Protein AF-A0A7R6Z615-F1 (afdb_monomer_lite)

Foldseek 3Di:
DDDPDPPVPVPDDDDDDDDDPVVVVVLCVVCVVVVADSQLVVLVVVQVVLVVVVHHSDGHNHHDPPDPVVVVVVVVPD

Secondary structure (DSSP, 8-state):
------TTSTT---------HHHHHHHHHHHHHTT--HHHHHHHHHHHHHHHTT----S--SPPPS-HHHHHHHHS--

Structure (mmCIF, N/CA/C/O backbone):
data_AF-A0A7R6Z615-F1
#
_entry.id   AF-A0A7R6Z615-F1
#
loop_
_atom_site.group_PDB
_atom_site.id
_atom_site.type_symbol
_atom_site.label_atom_id
_atom_site.label_alt_id
_atom_site.label_comp_id
_atom_site.label_asym_id
_atom_site.label_entity_id
_atom_site.label_seq_id
_atom_site.pdbx_PDB_ins_code
_atom_site.Cartn_x
_atom_site.Cartn_y
_atom_site.Cartn_z
_atom_site.occupancy
_atom_site.B_iso_or_equiv
_atom_site.auth_seq_id
_atom_site.auth_comp_id
_atom_site.auth_asym_id
_atom_site.auth_atom_id
_atom_site.pdbx_PDB_model_num
ATOM 1 N N . MET A 1 1 ? 20.619 26.405 8.957 1.00 37.81 1 MET A N 1
ATOM 2 C CA . MET A 1 1 ? 19.383 25.759 9.454 1.00 37.81 1 MET A CA 1
ATOM 3 C C . MET A 1 1 ? 19.104 24.524 8.603 1.00 37.81 1 MET A C 1
ATOM 5 O O . MET A 1 1 ? 18.596 24.661 7.501 1.00 37.81 1 MET A O 1
ATOM 9 N N . ALA A 1 2 ? 19.514 23.333 9.046 1.00 46.50 2 ALA A N 1
ATOM 10 C CA . ALA A 1 2 ? 19.234 22.092 8.320 1.00 46.50 2 ALA A CA 1
ATOM 11 C C . ALA A 1 2 ? 17.911 21.509 8.830 1.00 46.50 2 ALA A C 1
ATOM 13 O O . ALA A 1 2 ? 17.804 21.133 9.996 1.00 46.50 2 ALA A O 1
ATOM 14 N N . ALA A 1 3 ? 16.892 21.471 7.972 1.00 52.53 3 ALA A N 1
ATOM 15 C CA . ALA A 1 3 ? 15.629 20.817 8.279 1.00 52.53 3 ALA A CA 1
ATOM 16 C C . ALA A 1 3 ? 15.882 19.313 8.469 1.00 52.53 3 ALA A C 1
ATOM 18 O O . ALA A 1 3 ? 16.177 18.594 7.514 1.00 52.53 3 ALA A O 1
ATOM 19 N N . ASN A 1 4 ? 15.797 18.852 9.716 1.00 55.00 4 ASN A N 1
ATOM 20 C CA . ASN A 1 4 ? 15.929 17.453 10.101 1.00 55.00 4 ASN A CA 1
ATOM 21 C C . ASN A 1 4 ? 14.775 16.653 9.468 1.00 55.00 4 ASN A C 1
ATOM 23 O O . ASN A 1 4 ? 13.668 16.600 10.010 1.00 55.00 4 ASN A O 1
ATOM 27 N N . LYS A 1 5 ? 14.985 16.095 8.267 1.00 56.81 5 LYS A N 1
ATOM 28 C CA . LYS A 1 5 ? 14.005 15.196 7.644 1.00 56.81 5 LYS A CA 1
ATOM 29 C C . LYS A 1 5 ? 13.781 14.025 8.605 1.00 56.81 5 LYS A C 1
ATOM 31 O O . LYS A 1 5 ? 14.764 13.413 9.020 1.00 56.81 5 LYS A O 1
ATOM 36 N N . PRO A 1 6 ? 12.524 13.666 8.925 1.00 58.75 6 PRO A N 1
ATOM 37 C CA . PRO A 1 6 ? 12.255 12.508 9.760 1.00 58.75 6 PRO A CA 1
ATOM 38 C C . PRO A 1 6 ? 12.989 11.281 9.197 1.00 58.75 6 PRO A C 1
ATOM 40 O O . PRO A 1 6 ? 12.904 11.048 7.985 1.00 58.75 6 PRO A O 1
ATOM 43 N N . PRO A 1 7 ? 13.656 10.466 10.033 1.00 60.88 7 PRO A N 1
ATOM 44 C CA . PRO A 1 7 ? 14.413 9.291 9.584 1.00 60.88 7 PRO A CA 1
ATOM 45 C C . PRO A 1 7 ? 13.539 8.269 8.840 1.00 60.88 7 PRO A C 1
ATOM 47 O O . PRO A 1 7 ? 14.032 7.417 8.112 1.00 60.88 7 PRO A O 1
ATOM 50 N N . SER A 1 8 ? 12.213 8.378 8.953 1.00 60.41 8 SER A N 1
ATOM 51 C CA . SER A 1 8 ? 11.258 7.592 8.175 1.00 60.41 8 SER A CA 1
ATOM 52 C C . SER A 1 8 ? 11.208 7.942 6.679 1.00 60.41 8 SER A C 1
ATOM 54 O O . SER A 1 8 ? 10.598 7.185 5.922 1.00 60.41 8 SER A O 1
ATOM 56 N N . ARG A 1 9 ? 11.819 9.056 6.244 1.00 57.69 9 ARG A N 1
ATOM 57 C CA . ARG A 1 9 ? 11.811 9.554 4.854 1.00 57.69 9 ARG A CA 1
ATOM 58 C C . ARG A 1 9 ? 13.203 9.653 4.217 1.00 57.69 9 ARG A C 1
ATOM 60 O O . ARG A 1 9 ? 13.289 10.000 3.039 1.00 57.69 9 ARG A O 1
ATOM 67 N N . SER A 1 10 ? 14.286 9.379 4.947 1.00 60.66 10 SER A N 1
ATOM 68 C CA . SER A 1 10 ? 15.621 9.304 4.343 1.00 60.66 10 SER A CA 1
ATOM 69 C C . SER A 1 10 ? 15.683 8.097 3.397 1.00 60.66 10 SER A C 1
ATOM 71 O O . SER A 1 10 ? 15.271 6.994 3.745 1.00 60.66 10 SER A O 1
ATOM 73 N N . GLY A 1 11 ? 16.108 8.327 2.151 1.00 70.94 11 GLY A N 1
ATOM 74 C CA . GLY A 1 11 ? 16.236 7.276 1.132 1.00 70.94 11 GLY A CA 1
ATOM 75 C C . GLY A 1 11 ? 14.924 6.709 0.566 1.00 70.94 11 GLY A C 1
ATOM 76 O O . GLY A 1 11 ? 14.976 5.771 -0.220 1.00 70.94 11 GLY A O 1
ATOM 77 N N . ARG A 1 12 ? 13.748 7.253 0.922 1.00 73.62 12 ARG A N 1
ATOM 78 C CA . ARG A 1 12 ? 12.444 6.767 0.427 1.00 73.62 12 ARG A CA 1
ATOM 79 C C . ARG A 1 12 ? 11.772 7.800 -0.473 1.00 73.62 12 ARG A C 1
ATOM 81 O O . ARG A 1 12 ? 11.725 8.985 -0.145 1.00 73.62 12 ARG A O 1
ATOM 88 N N . ARG A 1 13 ? 11.226 7.343 -1.600 1.00 79.38 13 ARG A N 1
ATOM 89 C CA . ARG A 1 13 ? 10.455 8.148 -2.561 1.00 79.38 13 ARG A CA 1
ATOM 90 C C . ARG A 1 13 ? 9.012 7.649 -2.585 1.00 79.38 13 ARG A C 1
ATOM 92 O O . ARG A 1 13 ? 8.769 6.461 -2.402 1.00 79.38 13 ARG A O 1
ATOM 99 N N . GLN A 1 14 ? 8.063 8.561 -2.779 1.00 84.25 14 GLN A N 1
ATOM 100 C CA . GLN A 1 14 ? 6.654 8.208 -2.925 1.00 84.25 14 GLN A CA 1
ATOM 101 C C . GLN A 1 14 ? 6.373 7.753 -4.359 1.00 84.25 14 GLN A C 1
ATOM 103 O O . GLN A 1 14 ? 6.844 8.380 -5.306 1.00 84.25 14 GLN A O 1
ATOM 108 N N . ILE A 1 15 ? 5.578 6.692 -4.489 1.00 84.81 15 ILE A N 1
ATOM 109 C CA . ILE A 1 15 ? 4.932 6.269 -5.735 1.00 84.81 15 ILE A CA 1
ATOM 110 C C . ILE A 1 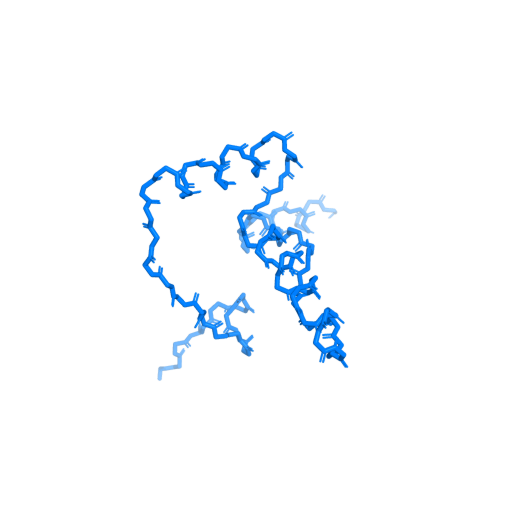15 ? 3.444 6.603 -5.572 1.00 84.81 15 ILE A C 1
ATOM 112 O O . ILE A 1 15 ? 2.840 6.219 -4.569 1.00 84.81 15 ILE A O 1
ATOM 116 N N . SER A 1 16 ? 2.865 7.369 -6.497 1.00 85.94 16 SER A N 1
ATOM 117 C CA . SER A 1 16 ? 1.462 7.805 -6.453 1.00 85.94 16 SER A CA 1
ATOM 118 C C . SER A 1 16 ? 0.725 7.410 -7.727 1.00 85.94 16 SER A C 1
ATOM 120 O O . SER A 1 16 ? 1.289 7.512 -8.812 1.00 85.94 16 SER A O 1
ATOM 122 N N . GLY A 1 17 ? -0.542 7.023 -7.589 1.00 88.81 17 GLY A N 1
ATOM 123 C CA . GLY A 1 17 ? -1.457 6.759 -8.698 1.00 88.81 17 GLY A CA 1
ATOM 124 C C . GLY A 1 17 ? -2.877 7.188 -8.336 1.00 88.81 17 GLY A C 1
ATOM 125 O O . GLY A 1 17 ? -3.215 7.274 -7.151 1.00 88.81 17 GLY A O 1
ATOM 126 N N . HIS A 1 18 ? -3.689 7.478 -9.351 1.00 93.62 18 HIS A N 1
ATOM 127 C CA . HIS A 1 18 ? -5.113 7.759 -9.189 1.00 93.62 18 HIS A CA 1
ATOM 128 C C . HIS A 1 18 ? -5.900 6.454 -9.303 1.00 93.62 18 HIS A C 1
ATOM 130 O O . HIS A 1 18 ? -5.730 5.710 -10.265 1.00 93.62 18 HIS A O 1
ATOM 136 N N . PHE A 1 19 ? -6.743 6.186 -8.310 1.00 94.69 19 PHE A N 1
ATOM 137 C CA . PHE A 1 19 ? -7.586 4.997 -8.235 1.00 94.69 19 PHE A CA 1
ATOM 138 C C . PHE A 1 19 ? -8.986 5.394 -7.787 1.00 94.69 19 PHE A C 1
ATOM 140 O O . PHE A 1 19 ? -9.156 6.414 -7.111 1.00 94.69 19 PHE A O 1
ATOM 147 N N . ASP A 1 20 ? -9.962 4.548 -8.099 1.00 97.94 20 ASP A N 1
ATOM 148 C CA . ASP A 1 20 ? -11.323 4.725 -7.616 1.00 97.94 20 ASP A CA 1
ATOM 149 C C . ASP A 1 20 ? -11.385 4.704 -6.089 1.00 97.94 20 ASP A C 1
ATOM 151 O O . ASP A 1 20 ? -10.641 3.999 -5.396 1.00 97.94 20 ASP A O 1
ATOM 155 N N . THR A 1 21 ? -12.344 5.456 -5.555 1.00 96.69 21 THR A N 1
ATOM 156 C CA . THR A 1 21 ? -12.562 5.565 -4.109 1.00 96.69 21 THR A CA 1
ATOM 157 C C . THR A 1 21 ? -12.785 4.194 -3.462 1.00 96.69 21 THR A C 1
ATOM 159 O O . THR A 1 21 ? -12.286 3.942 -2.363 1.00 96.69 21 THR A O 1
ATOM 162 N N . GLU A 1 22 ? -13.477 3.285 -4.151 1.00 97.69 22 GLU A N 1
ATOM 163 C CA . GLU A 1 22 ? -13.761 1.936 -3.651 1.00 97.69 22 GLU A CA 1
ATOM 164 C C . GLU A 1 22 ? -12.493 1.083 -3.506 1.00 97.69 22 GLU A C 1
ATOM 166 O O . GLU A 1 22 ? -12.350 0.368 -2.514 1.00 97.69 22 GLU A O 1
ATOM 171 N N . VAL A 1 23 ? -11.508 1.242 -4.399 1.00 96.88 23 VAL A N 1
ATOM 172 C CA . VAL A 1 23 ? -10.202 0.567 -4.289 1.00 96.88 23 VAL A CA 1
ATOM 173 C C . VAL A 1 23 ? -9.470 1.032 -3.030 1.00 96.88 23 VAL A C 1
ATOM 175 O O . VAL A 1 23 ? -8.964 0.223 -2.249 1.00 96.88 23 VAL A O 1
ATOM 178 N N . VAL A 1 24 ? -9.457 2.345 -2.784 1.00 95.94 24 VAL A N 1
ATOM 179 C CA . VAL A 1 24 ? -8.809 2.922 -1.598 1.00 95.94 24 VAL A CA 1
ATOM 180 C C . VAL A 1 24 ? -9.491 2.449 -0.311 1.00 95.94 24 VAL A C 1
ATOM 182 O O . VAL A 1 24 ? -8.807 2.137 0.669 1.00 95.94 24 VAL A O 1
ATOM 185 N N . LYS A 1 25 ? -10.827 2.376 -0.293 1.00 97.56 25 LYS A N 1
ATOM 186 C CA . LYS A 1 25 ? -11.590 1.852 0.851 1.00 97.56 25 LYS A CA 1
ATOM 187 C C . LYS A 1 25 ? -11.286 0.377 1.102 1.00 97.56 25 LYS A C 1
ATOM 189 O O . LYS A 1 25 ? -11.018 0.017 2.248 1.00 97.56 25 LYS A O 1
ATOM 194 N N . ALA A 1 26 ? -11.269 -0.448 0.056 1.00 97.50 26 ALA A N 1
ATOM 195 C CA . ALA A 1 26 ? -10.959 -1.869 0.162 1.00 97.50 26 ALA A CA 1
ATOM 196 C C . ALA A 1 26 ? -9.555 -2.104 0.744 1.00 97.50 26 ALA A C 1
ATOM 198 O O . ALA A 1 26 ? -9.409 -2.874 1.691 1.00 97.50 26 ALA A O 1
ATOM 199 N N . LEU A 1 27 ? -8.539 -1.371 0.270 1.00 96.25 27 LEU A N 1
ATOM 200 C CA . LEU A 1 27 ? -7.175 -1.460 0.808 1.00 96.25 27 LEU A CA 1
ATOM 201 C C . LEU A 1 27 ? -7.102 -1.075 2.290 1.00 96.25 27 LEU A C 1
ATOM 203 O O . LEU A 1 27 ? -6.430 -1.743 3.075 1.00 96.25 27 LEU A O 1
ATOM 207 N N . LYS A 1 28 ? -7.794 -0.002 2.693 1.00 95.38 28 LYS A N 1
ATOM 208 C CA . LYS A 1 28 ? -7.843 0.424 4.101 1.00 95.38 28 LYS A CA 1
ATOM 209 C C . LYS A 1 28 ? -8.532 -0.614 4.983 1.00 95.38 28 LYS A C 1
ATOM 211 O O . LYS A 1 28 ? -8.028 -0.905 6.06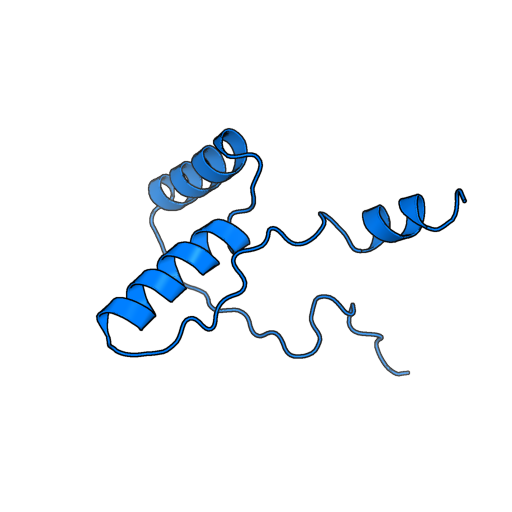5 1.00 95.38 28 LYS A O 1
ATOM 216 N N . ARG A 1 29 ? -9.653 -1.174 4.521 1.00 97.50 29 ARG A N 1
ATOM 217 C CA . ARG A 1 29 ? -10.387 -2.229 5.225 1.00 97.50 29 ARG A CA 1
ATOM 218 C C . ARG A 1 29 ? -9.526 -3.479 5.395 1.00 97.50 29 ARG A C 1
ATOM 220 O O . ARG A 1 29 ? -9.375 -3.949 6.515 1.00 97.50 29 ARG A O 1
ATOM 227 N N . LEU A 1 30 ? -8.886 -3.942 4.323 1.00 96.62 30 LEU A N 1
ATOM 228 C CA . LEU A 1 30 ? -8.003 -5.107 4.363 1.00 96.62 30 LEU A CA 1
ATOM 229 C C . LEU A 1 30 ? -6.814 -4.894 5.312 1.00 96.62 30 LEU A C 1
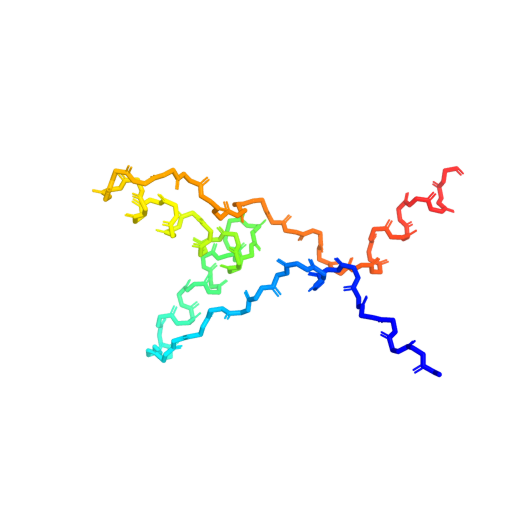ATOM 231 O O . LEU A 1 30 ? -6.427 -5.802 6.042 1.00 96.62 30 LEU A O 1
ATOM 235 N N . ALA A 1 31 ? -6.247 -3.684 5.339 1.00 93.62 31 ALA A N 1
ATOM 236 C CA . ALA A 1 31 ? -5.170 -3.351 6.266 1.00 93.62 31 ALA A CA 1
ATOM 237 C C . ALA A 1 31 ? -5.632 -3.392 7.729 1.00 93.62 31 ALA A C 1
ATOM 239 O O . ALA A 1 31 ? -4.855 -3.800 8.586 1.00 93.62 31 ALA A O 1
ATOM 240 N N . LEU A 1 32 ? -6.873 -2.985 8.015 1.00 93.50 32 LEU A N 1
ATOM 241 C CA . LEU A 1 32 ? -7.453 -3.083 9.353 1.00 93.50 32 LEU A CA 1
ATOM 242 C C . LEU A 1 32 ? -7.700 -4.544 9.748 1.00 93.50 32 LEU A C 1
ATOM 244 O O . LEU A 1 32 ? -7.293 -4.953 10.828 1.00 93.50 32 LEU A O 1
ATOM 248 N N . GLU A 1 33 ? -8.314 -5.328 8.860 1.00 95.06 33 GLU A N 1
ATOM 249 C CA . GLU A 1 33 ? -8.625 -6.746 9.090 1.00 95.06 33 GLU A CA 1
ATOM 250 C C . GLU A 1 33 ? -7.363 -7.594 9.327 1.00 95.06 33 GLU A C 1
ATOM 252 O O . GLU A 1 33 ? -7.394 -8.531 10.118 1.00 95.06 33 GLU 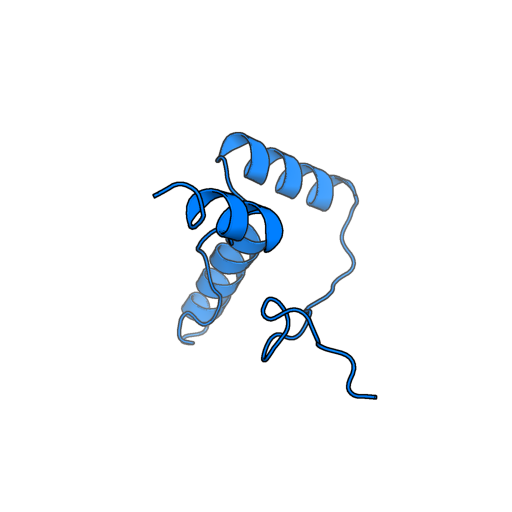A O 1
ATOM 257 N N . ARG A 1 34 ? -6.238 -7.247 8.684 1.00 90.88 34 ARG A N 1
ATOM 258 C CA . ARG A 1 34 ? -4.947 -7.950 8.820 1.00 90.88 34 ARG A CA 1
ATOM 259 C C . ARG A 1 34 ? -3.998 -7.356 9.874 1.00 90.88 34 ARG A C 1
ATOM 261 O O . ARG A 1 34 ? -2.825 -7.715 9.873 1.00 90.88 34 ARG A O 1
ATOM 268 N N . ASP A 1 35 ? -4.459 -6.410 10.697 1.00 88.00 35 ASP A N 1
ATOM 269 C CA . ASP A 1 35 ? -3.624 -5.598 11.607 1.00 8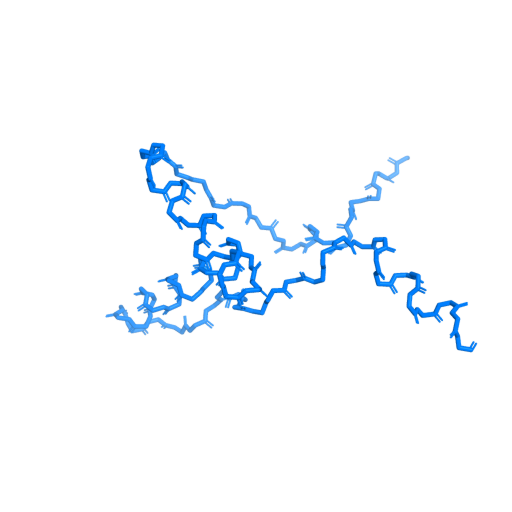8.00 35 ASP A CA 1
ATOM 270 C C . ASP A 1 35 ? -2.304 -5.114 10.964 1.00 88.00 35 ASP A C 1
ATOM 272 O O . ASP A 1 35 ? -1.197 -5.251 11.483 1.00 88.00 35 ASP A O 1
ATOM 276 N N . SER A 1 36 ? -2.424 -4.558 9.760 1.00 90.38 36 SER A N 1
ATOM 277 C CA . SER A 1 36 ? -1.305 -4.161 8.911 1.00 90.38 36 SER A CA 1
ATOM 278 C C . SER A 1 36 ? -1.402 -2.674 8.539 1.00 90.38 36 SER A C 1
ATOM 280 O O . SER A 1 36 ? -2.018 -1.848 9.226 1.00 90.38 36 SER A O 1
ATOM 282 N N . THR A 1 37 ? -0.724 -2.280 7.465 1.00 91.38 37 THR A N 1
ATOM 283 C CA . THR A 1 37 ? -0.787 -0.936 6.887 1.00 91.38 37 THR A CA 1
ATOM 284 C C . THR A 1 37 ? -0.979 -1.035 5.381 1.00 91.38 37 THR A C 1
ATOM 286 O O . THR A 1 37 ? -0.494 -1.971 4.752 1.00 91.38 37 THR A O 1
ATOM 289 N N . VAL A 1 38 ? -1.615 -0.028 4.776 1.00 92.19 38 VAL A N 1
ATOM 290 C CA . VAL A 1 38 ? -1.729 0.053 3.308 1.00 92.19 38 VAL A CA 1
ATOM 291 C C . VAL A 1 38 ? -0.346 0.016 2.645 1.00 92.19 38 VAL A C 1
ATOM 293 O O . VAL A 1 38 ? -0.193 -0.594 1.597 1.00 92.19 38 VAL A O 1
ATOM 296 N N . GLN A 1 39 ? 0.683 0.597 3.273 1.00 90.19 39 GLN A N 1
ATOM 297 C CA . GLN A 1 39 ? 2.054 0.538 2.760 1.00 90.19 39 GLN A CA 1
ATOM 298 C C . GLN A 1 39 ? 2.607 -0.894 2.712 1.00 90.19 39 GLN A C 1
ATOM 300 O O . GLN A 1 39 ? 3.252 -1.248 1.733 1.00 90.19 39 GLN A O 1
ATOM 305 N N . ALA A 1 40 ? 2.349 -1.705 3.740 1.00 91.75 40 ALA A N 1
ATOM 306 C CA . ALA A 1 40 ? 2.761 -3.107 3.772 1.00 91.75 40 ALA A CA 1
ATOM 307 C C . ALA A 1 40 ? 2.040 -3.933 2.694 1.00 91.75 40 ALA A C 1
ATOM 309 O O . ALA A 1 40 ? 2.694 -4.662 1.955 1.00 91.75 40 ALA A O 1
ATOM 310 N N . LEU A 1 41 ? 0.725 -3.735 2.535 1.00 94.25 41 LEU A N 1
ATOM 311 C CA . LEU A 1 41 ? -0.065 -4.390 1.483 1.00 94.25 41 LEU A CA 1
ATOM 312 C C . LEU A 1 41 ? 0.398 -4.001 0.074 1.00 94.25 41 LEU A C 1
ATOM 314 O O . LEU A 1 41 ? 0.508 -4.846 -0.807 1.00 94.25 41 LEU A O 1
ATOM 318 N N . LEU A 1 42 ? 0.697 -2.718 -0.147 1.00 94.19 42 LEU A N 1
ATOM 319 C CA . LEU A 1 42 ? 1.283 -2.270 -1.409 1.00 94.19 42 LEU A CA 1
ATOM 320 C C . LEU A 1 42 ? 2.678 -2.866 -1.613 1.00 94.19 42 LEU A C 1
ATOM 322 O O . LEU A 1 42 ? 3.027 -3.189 -2.741 1.00 94.19 42 LEU A O 1
ATOM 326 N N . GLY A 1 43 ? 3.462 -3.039 -0.546 1.00 93.94 43 GLY A N 1
ATOM 327 C CA . GLY A 1 43 ? 4.754 -3.717 -0.609 1.00 93.94 43 GLY A CA 1
ATOM 328 C C . GLY A 1 43 ? 4.632 -5.156 -1.109 1.00 93.94 43 GLY A C 1
ATOM 329 O O . GLY A 1 43 ? 5.352 -5.535 -2.029 1.00 93.94 43 GLY A O 1
ATOM 330 N N . GLU A 1 44 ? 3.675 -5.912 -0.569 1.00 94.75 44 GLU A N 1
ATOM 331 C CA . GLU A 1 44 ? 3.349 -7.278 -1.006 1.00 94.75 44 GLU A CA 1
ATOM 332 C C . GLU A 1 44 ? 2.940 -7.291 -2.487 1.00 94.75 44 GLU A C 1
ATOM 334 O O . GLU A 1 44 ? 3.581 -7.950 -3.305 1.00 94.75 44 GLU A O 1
ATOM 339 N N . ALA A 1 45 ? 1.956 -6.468 -2.866 1.00 95.44 45 ALA A N 1
ATOM 340 C CA . ALA A 1 45 ? 1.450 -6.406 -4.238 1.00 95.44 45 ALA A CA 1
ATOM 341 C C . ALA A 1 45 ? 2.520 -5.988 -5.265 1.00 95.44 45 ALA A C 1
ATOM 343 O O . ALA A 1 45 ? 2.588 -6.546 -6.361 1.00 95.44 45 ALA A O 1
ATOM 344 N N . ILE A 1 46 ? 3.375 -5.018 -4.918 1.00 95.62 46 ILE A N 1
ATOM 345 C CA . ILE A 1 46 ? 4.493 -4.586 -5.767 1.00 95.62 46 ILE A CA 1
ATOM 346 C C . ILE A 1 46 ? 5.505 -5.719 -5.918 1.00 95.62 46 ILE A C 1
ATOM 348 O O . ILE A 1 46 ? 5.956 -5.980 -7.029 1.00 95.62 46 ILE A O 1
ATOM 352 N N . ASN A 1 47 ? 5.858 -6.409 -4.835 1.00 97.00 47 ASN A N 1
ATOM 353 C CA . ASN A 1 47 ? 6.822 -7.501 -4.895 1.00 97.00 47 ASN A CA 1
ATOM 354 C C . ASN A 1 47 ? 6.313 -8.691 -5.704 1.00 97.00 47 ASN A C 1
ATOM 356 O O . ASN A 1 47 ? 7.088 -9.290 -6.451 1.00 97.00 47 ASN A O 1
ATOM 360 N N . ASP A 1 48 ? 5.024 -9.000 -5.616 1.00 97.56 48 ASP A N 1
ATOM 361 C CA . ASP A 1 48 ? 4.402 -10.026 -6.447 1.00 97.56 48 ASP A CA 1
ATOM 362 C C . ASP A 1 48 ? 4.387 -9.615 -7.923 1.00 97.56 48 ASP A C 1
ATOM 364 O O . ASP A 1 48 ? 4.657 -10.438 -8.798 1.00 97.56 48 ASP A O 1
ATOM 368 N N . PHE A 1 49 ? 4.140 -8.335 -8.219 1.00 97.69 49 PHE A N 1
ATOM 369 C CA . PHE A 1 49 ? 4.248 -7.807 -9.578 1.00 97.69 49 PHE A CA 1
ATOM 370 C C . PHE A 1 49 ? 5.688 -7.866 -10.111 1.00 97.69 49 PHE A C 1
ATOM 372 O O . PHE A 1 49 ? 5.902 -8.329 -11.228 1.00 97.69 49 PHE A O 1
ATOM 379 N N . LEU A 1 50 ? 6.686 -7.467 -9.319 1.00 97.31 50 LEU A N 1
ATOM 380 C CA . LEU A 1 50 ? 8.101 -7.559 -9.693 1.00 97.31 50 LEU A CA 1
ATOM 381 C C . LEU A 1 50 ? 8.519 -9.013 -9.941 1.00 97.31 50 LEU A C 1
ATOM 383 O O . LEU A 1 50 ? 9.106 -9.312 -10.979 1.00 97.31 50 LEU A O 1
ATOM 387 N N . SER A 1 51 ? 8.127 -9.923 -9.048 1.00 97.81 51 SER A N 1
ATOM 388 C CA . SER A 1 51 ? 8.451 -11.350 -9.149 1.00 97.81 51 SER A CA 1
ATOM 389 C C . SER A 1 51 ? 7.868 -11.973 -10.421 1.00 97.81 51 SER A C 1
ATOM 391 O O . SER A 1 51 ? 8.558 -12.717 -11.115 1.00 97.81 51 SER A O 1
ATOM 393 N N . LYS A 1 52 ? 6.631 -11.609 -10.793 1.00 97.94 52 LYS A N 1
ATOM 394 C CA . LYS A 1 52 ? 6.005 -12.022 -12.066 1.00 97.94 52 LYS A CA 1
ATOM 395 C C . LYS A 1 52 ? 6.774 -11.555 -13.306 1.00 97.94 52 LYS A C 1
ATOM 397 O O . LYS A 1 52 ? 6.641 -12.168 -14.357 1.00 97.94 52 LYS A O 1
ATOM 402 N N . ASN A 1 53 ? 7.574 -10.497 -13.185 1.00 98.06 53 ASN A N 1
ATOM 403 C CA . ASN A 1 53 ? 8.400 -9.943 -14.258 1.00 98.06 53 ASN A CA 1
ATOM 404 C C . ASN A 1 53 ? 9.883 -10.353 -14.141 1.00 98.06 53 ASN A C 1
ATOM 406 O O . ASN A 1 53 ? 10.736 -9.747 -14.784 1.00 98.06 53 ASN A O 1
ATOM 410 N N . GLY A 1 54 ? 10.214 -11.351 -13.310 1.00 97.81 54 GLY A N 1
ATOM 411 C CA . GLY A 1 54 ? 11.592 -11.821 -13.120 1.00 97.81 54 GLY A CA 1
ATOM 412 C C . GLY A 1 54 ? 12.487 -10.857 -12.333 1.00 97.81 54 GLY A C 1
ATOM 413 O O . GLY A 1 54 ? 13.706 -11.010 -12.331 1.00 97.81 54 GLY A O 1
ATOM 414 N N . LEU A 1 55 ? 11.898 -9.859 -11.670 1.00 97.69 55 LEU A N 1
ATOM 415 C CA . LEU A 1 55 ? 12.612 -8.886 -10.850 1.00 97.69 55 LEU A CA 1
ATOM 416 C C . LEU A 1 55 ? 12.619 -9.316 -9.373 1.00 97.69 55 LEU A C 1
ATOM 418 O O . LEU A 1 55 ? 11.678 -9.965 -8.909 1.00 97.69 55 LEU A O 1
ATOM 422 N N . PRO A 1 56 ? 13.658 -8.942 -8.604 1.00 95.56 56 PRO A N 1
ATOM 423 C CA . PRO A 1 56 ? 13.714 -9.238 -7.178 1.00 95.56 56 PRO A CA 1
ATOM 424 C C . PRO A 1 56 ? 12.614 -8.503 -6.396 1.00 95.56 56 PRO A C 1
ATOM 426 O O . PRO A 1 56 ? 12.093 -7.472 -6.824 1.00 95.56 56 PRO A O 1
ATOM 429 N N . ARG A 1 57 ? 12.300 -9.003 -5.196 1.00 95.31 57 ARG A N 1
ATOM 430 C CA . ARG A 1 57 ? 11.401 -8.337 -4.241 1.00 95.31 57 ARG A CA 1
ATOM 431 C C . ARG A 1 57 ? 12.130 -7.143 -3.607 1.00 95.31 57 ARG A C 1
ATOM 433 O O . ARG A 1 57 ? 13.080 -7.331 -2.852 1.00 95.31 57 ARG A O 1
ATOM 440 N N . LEU A 1 58 ? 11.713 -5.920 -3.937 1.00 92.88 58 LEU A N 1
ATOM 441 C CA . LEU A 1 58 ? 12.387 -4.670 -3.544 1.00 92.88 58 LEU A CA 1
ATOM 442 C C . LEU A 1 58 ? 11.619 -3.851 -2.497 1.00 92.88 58 LEU A C 1
ATOM 444 O O . LEU A 1 58 ? 12.202 -3.005 -1.818 1.00 92.88 58 LEU A O 1
ATOM 448 N N . ALA A 1 59 ? 10.310 -4.057 -2.369 1.00 91.50 59 ALA A N 1
ATOM 449 C CA . ALA A 1 59 ? 9.476 -3.309 -1.442 1.00 91.50 59 ALA A CA 1
ATOM 450 C C . ALA A 1 59 ? 9.519 -3.911 -0.029 1.00 91.50 59 ALA A C 1
ATOM 452 O O . ALA A 1 59 ? 9.616 -5.124 0.151 1.00 91.50 59 ALA A O 1
ATOM 453 N N . ASN A 1 60 ? 9.421 -3.055 0.991 1.00 87.19 60 ASN A N 1
ATOM 454 C CA . ASN A 1 60 ? 9.338 -3.502 2.379 1.00 87.19 60 ASN A CA 1
ATOM 455 C C . ASN A 1 60 ? 7.892 -3.878 2.733 1.00 87.19 60 ASN A C 1
ATOM 457 O O . ASN A 1 60 ? 7.029 -3.007 2.816 1.00 87.19 60 ASN A O 1
ATOM 461 N N . GLU A 1 61 ? 7.663 -5.164 2.975 1.00 87.69 61 GLU A N 1
ATOM 462 C CA . GLU A 1 61 ? 6.358 -5.739 3.329 1.00 87.69 61 GLU A CA 1
ATOM 463 C C . GLU A 1 61 ? 6.048 -5.633 4.826 1.00 87.69 61 GLU A C 1
ATOM 465 O O . GLU A 1 61 ? 4.911 -5.829 5.250 1.00 87.69 61 GLU A O 1
ATOM 470 N N . LYS A 1 62 ? 7.042 -5.309 5.663 1.00 83.56 62 LYS A N 1
ATOM 471 C CA . LYS A 1 62 ? 6.815 -5.207 7.103 1.00 83.56 62 LYS A CA 1
ATOM 472 C C . LYS A 1 62 ? 6.079 -3.904 7.417 1.00 83.56 62 LYS A C 1
ATOM 474 O O . LYS A 1 62 ? 6.551 -2.833 7.014 1.00 83.56 62 LYS A O 1
ATOM 479 N N . PRO A 1 63 ? 4.971 -3.954 8.180 1.00 69.31 63 PRO A N 1
ATOM 480 C CA . PRO A 1 63 ? 4.328 -2.746 8.662 1.00 69.31 63 PRO A CA 1
ATOM 481 C C . PRO A 1 63 ? 5.343 -1.954 9.487 1.00 69.31 63 PRO A C 1
ATOM 483 O O . PRO A 1 63 ? 5.872 -2.425 10.494 1.00 69.31 63 PRO A O 1
ATOM 486 N N . LEU A 1 64 ? 5.666 -0.748 9.018 1.00 66.75 64 LEU A N 1
ATOM 487 C CA . LEU A 1 64 ? 6.524 0.153 9.772 1.00 66.75 64 LEU A CA 1
ATOM 488 C C . LEU A 1 64 ? 5.825 0.490 11.097 1.00 66.75 64 LEU A C 1
ATOM 490 O O . LEU A 1 64 ? 4.602 0.671 11.106 1.00 66.75 64 LEU A O 1
ATOM 494 N N . PRO A 1 65 ? 6.575 0.610 12.206 1.00 59.47 65 PRO A N 1
ATOM 495 C CA . PRO A 1 65 ? 5.999 1.019 13.478 1.00 59.47 65 PRO A CA 1
ATOM 496 C C . PRO A 1 65 ? 5.225 2.324 13.277 1.00 59.47 65 PRO A C 1
ATOM 498 O O . PRO A 1 65 ? 5.749 3.290 12.709 1.00 59.47 65 PRO A O 1
ATOM 501 N N . ARG A 1 66 ? 3.950 2.327 13.690 1.00 54.91 66 ARG A N 1
ATOM 502 C CA . ARG A 1 66 ? 3.046 3.473 13.548 1.00 54.91 66 ARG A CA 1
ATOM 503 C C . ARG A 1 66 ? 3.619 4.652 14.351 1.00 54.91 66 ARG A C 1
ATOM 505 O O . ARG A 1 66 ? 3.417 4.758 15.552 1.00 54.91 66 ARG A O 1
ATOM 512 N N . GLY A 1 67 ? 4.365 5.525 13.673 1.00 51.22 67 GLY A N 1
ATOM 513 C CA . GLY A 1 67 ? 4.963 6.744 14.219 1.00 51.22 67 GLY A CA 1
ATOM 514 C C . GLY A 1 67 ? 6.360 6.562 14.827 1.00 51.22 67 GLY A C 1
ATOM 515 O O . GLY A 1 67 ? 6.587 5.723 15.693 1.00 51.22 67 GLY A O 1
ATOM 516 N N . GLY A 1 68 ? 7.291 7.449 14.455 1.00 50.91 68 GLY A N 1
ATOM 517 C CA . GLY A 1 68 ? 8.593 7.573 15.130 1.00 50.91 68 GLY A CA 1
ATOM 518 C C . GLY A 1 68 ? 8.476 7.924 16.623 1.00 50.91 68 GLY A C 1
ATOM 519 O O . GLY A 1 68 ? 9.387 7.642 17.389 1.00 50.91 68 GLY A O 1
ATOM 520 N N . ALA A 1 69 ? 7.332 8.464 17.059 1.00 49.41 69 ALA A N 1
ATOM 521 C CA . ALA A 1 69 ? 7.043 8.757 18.463 1.00 49.41 69 ALA A CA 1
ATOM 522 C C . ALA A 1 69 ? 6.600 7.528 19.286 1.00 49.41 69 ALA A C 1
ATOM 524 O O . ALA A 1 69 ? 6.771 7.522 20.504 1.00 49.41 69 ALA A O 1
ATOM 525 N N . ALA A 1 70 ? 6.054 6.481 18.653 1.00 47.75 70 ALA A N 1
ATOM 526 C CA . ALA A 1 70 ? 5.617 5.274 19.361 1.00 47.75 70 ALA A CA 1
ATOM 527 C C . ALA A 1 70 ? 6.796 4.358 19.728 1.00 47.75 70 ALA A C 1
ATOM 529 O O . ALA A 1 70 ? 6.772 3.718 20.776 1.00 47.75 70 ALA A O 1
ATOM 530 N N . LEU A 1 71 ? 7.854 4.343 18.908 1.00 47.75 71 LEU A N 1
ATOM 531 C CA . LEU A 1 71 ? 9.078 3.591 19.200 1.00 47.75 71 LEU A CA 1
ATOM 532 C C . LEU A 1 71 ? 9.870 4.226 20.358 1.00 47.75 71 LEU A C 1
ATOM 534 O O . LEU A 1 71 ? 10.313 3.518 21.257 1.00 47.75 71 LEU A O 1
ATOM 538 N N . GLN A 1 7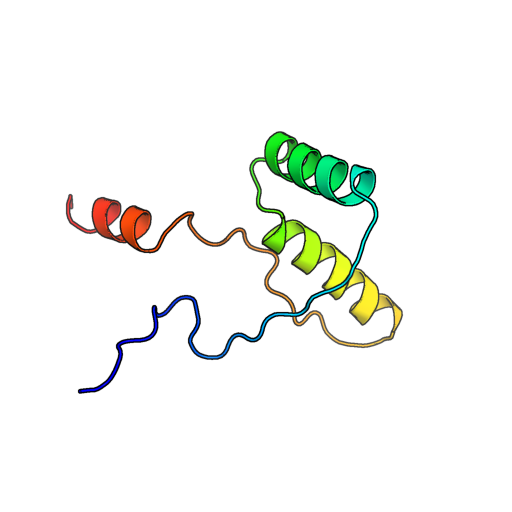2 ? 9.971 5.562 20.388 1.00 48.94 72 GLN A N 1
ATOM 539 C CA . GLN A 1 72 ? 10.711 6.290 21.431 1.00 48.94 72 GLN A CA 1
ATOM 540 C C . GLN A 1 72 ? 10.121 6.080 22.833 1.00 48.94 72 GLN A C 1
ATOM 542 O O . GLN A 1 72 ? 10.866 5.989 23.801 1.00 48.94 72 GLN A O 1
ATOM 547 N N . ARG A 1 73 ? 8.793 5.933 22.955 1.00 47.38 73 ARG A N 1
ATOM 548 C CA . ARG A 1 73 ? 8.134 5.649 24.244 1.00 47.38 73 ARG A CA 1
ATOM 549 C C . ARG A 1 73 ? 8.367 4.230 24.769 1.00 47.38 73 ARG A C 1
ATOM 551 O O . ARG A 1 73 ? 8.110 3.989 25.943 1.00 47.38 73 ARG A O 1
ATOM 558 N N . ARG A 1 74 ? 8.819 3.298 23.923 1.00 48.81 74 ARG A N 1
ATOM 559 C CA . ARG A 1 74 ? 9.091 1.907 24.321 1.00 48.81 74 ARG A CA 1
ATOM 560 C C . ARG A 1 74 ? 10.544 1.687 24.752 1.00 48.81 74 ARG A C 1
ATOM 562 O O . ARG A 1 74 ? 10.806 0.727 25.457 1.00 48.81 74 ARG A O 1
ATOM 569 N N . VAL A 1 75 ? 11.460 2.576 24.357 1.00 53.84 75 VAL A N 1
ATOM 570 C CA . VAL A 1 75 ? 12.895 2.494 24.691 1.00 53.84 75 VAL A CA 1
ATOM 571 C C . VAL A 1 75 ? 13.237 3.261 25.978 1.00 53.84 75 VAL A C 1
ATOM 573 O O . VAL A 1 75 ? 14.193 2.913 26.653 1.00 53.84 75 VAL A O 1
ATOM 576 N N . THR A 1 76 ? 12.445 4.264 26.376 1.00 49.78 76 THR A N 1
ATOM 577 C CA . THR A 1 76 ? 12.713 5.095 27.571 1.00 49.78 76 THR A CA 1
ATOM 578 C C . THR A 1 76 ? 12.050 4.613 28.868 1.00 49.78 76 THR A C 1
ATOM 580 O O . THR A 1 76 ? 12.086 5.319 29.872 1.00 49.78 76 THR A O 1
ATOM 583 N N . LYS A 1 77 ? 11.445 3.420 28.870 1.00 49.53 77 LYS A N 1
ATOM 584 C CA . LYS A 1 77 ? 10.974 2.729 30.085 1.00 49.53 77 LYS A CA 1
ATOM 585 C C . LYS A 1 77 ? 11.565 1.317 30.169 1.00 49.53 77 LYS A C 1
ATOM 587 O O . LYS A 1 77 ? 10.825 0.337 30.228 1.00 49.53 77 LYS A O 1
ATOM 592 N N . GLY A 1 78 ? 12.891 1.249 30.106 1.00 41.44 78 GLY A N 1
ATOM 593 C CA . GLY A 1 78 ? 13.699 0.117 30.557 1.00 41.44 78 GLY A CA 1
ATOM 594 C C . GLY A 1 78 ? 14.550 0.570 31.726 1.00 41.44 78 GLY A C 1
ATOM 595 O O . GLY A 1 78 ? 15.057 1.711 31.632 1.00 41.44 78 GLY A O 1
#

Radius of gyration: 15.66 Å; chains: 1; bounding box: 33×38×45 Å

Sequence (78 aa):
MAANKPPSRSGRRQISGHFDTEVVKALKRLALERDSTVQALLGEAINDFLSKNGLPRLANEKPLPRGGAALQRRVTKG

pLDDT: mean 79.54, std 19.66, range [37.81, 98.06]